Protein AF-A0A968SE90-F1 (afdb_monomer_lite)

Radius of gyration: 15.49 Å; chains: 1; bounding box: 36×36×40 Å

Sequence (146 aa):
MPLQMIIKKLVPWSDLNEYEGQIEGLIDGYKLCCRVIMSGAQEWQEYSPGDIINADIYLVRCGDVTILDESTLPTLHQIADVSYEVKGIVTHVSGDIILLKSSLPFLLEVNLDISPHMKYSIPEIQVGNQIFVSGVMCMDLDPEEE

Secondary structure (DSSP, 8-state):
-PEEEEEEEEEE-TTT-TTEEE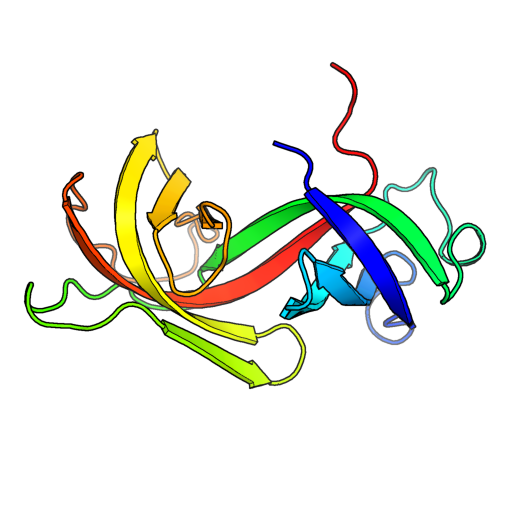EEEEETTEEEEEEEE--TT--GGG--TT-EEEEEEEEEEEEEEEEE-TTPPPEEEEEETTEEEEEEEEEEEETTEEEEE-SSSSEEEEE----TT---------TT-EEEEEEEEEEEES----

Foldseek 3Di:
DWFKWQFADWAQPVVPDQQWTWTWTATVRDTAIAIEGHDPVDHPVVDDHGDIFTKDKAFEFDAAKDFDDLPDAWEWDADDRQKIKTKFAFADDDPQWTWGDHPDPDTHIYRNDDPPPDPHDYDDDDGGTIMITIGGMHIYTCPDPD

Structure (mmCIF, N/CA/C/O backbone):
data_AF-A0A968SE90-F1
#
_entry.id   AF-A0A968SE90-F1
#
loop_
_atom_site.group_PDB
_atom_site.id
_atom_site.type_symbol
_atom_site.label_atom_id
_atom_site.label_alt_id
_atom_site.label_comp_id
_atom_site.label_asym_id
_atom_site.label_entity_id
_atom_site.label_seq_id
_atom_site.pdbx_PDB_ins_code
_atom_site.Cartn_x
_atom_site.Cartn_y
_atom_site.Cartn_z
_atom_site.occupancy
_atom_site.B_iso_or_equiv
_atom_site.auth_seq_id
_atom_site.auth_comp_id
_atom_site.auth_asym_id
_atom_site.auth_atom_id
_atom_site.pdbx_PDB_model_num
ATOM 1 N N . MET A 1 1 ? 11.165 1.061 6.489 1.00 64.06 1 MET A N 1
ATOM 2 C CA . MET A 1 1 ? 12.097 -0.096 6.496 1.00 64.06 1 MET A CA 1
ATOM 3 C C . MET A 1 1 ? 11.921 -0.715 5.136 1.00 64.06 1 MET A C 1
ATOM 5 O O . MET A 1 1 ? 10.816 -1.200 4.887 1.00 64.06 1 MET A O 1
ATOM 9 N N . PRO A 1 2 ? 12.964 -0.698 4.298 1.00 80.75 2 PRO A N 1
ATOM 10 C CA . PRO A 1 2 ? 12.823 -1.065 2.904 1.00 80.75 2 PRO A CA 1
ATOM 11 C C . PRO A 1 2 ? 12.350 -2.512 2.780 1.00 80.75 2 PRO A C 1
ATOM 13 O O . PRO A 1 2 ? 12.880 -3.426 3.420 1.00 80.75 2 PRO A O 1
ATOM 16 N N . LEU A 1 3 ? 11.322 -2.702 1.963 1.00 89.69 3 LEU A N 1
ATOM 17 C CA . LEU A 1 3 ? 10.761 -3.993 1.602 1.00 89.69 3 LEU A CA 1
ATOM 18 C C . LEU A 1 3 ? 11.334 -4.425 0.256 1.00 89.69 3 LEU A C 1
ATOM 20 O O . LEU A 1 3 ? 11.539 -3.607 -0.638 1.00 89.69 3 LEU A O 1
ATOM 24 N N . GLN A 1 4 ? 11.551 -5.729 0.095 1.00 93.88 4 GLN A N 1
ATOM 25 C CA . GLN A 1 4 ? 11.940 -6.283 -1.196 1.00 93.88 4 GLN A CA 1
ATOM 26 C C . GLN A 1 4 ? 10.703 -6.539 -2.053 1.00 93.88 4 GLN A C 1
ATOM 28 O O . GLN A 1 4 ? 9.844 -7.350 -1.697 1.00 93.88 4 GLN A O 1
ATOM 33 N N . MET A 1 5 ? 10.635 -5.874 -3.204 1.00 94.31 5 MET A N 1
ATOM 34 C CA . MET A 1 5 ? 9.594 -6.079 -4.204 1.00 94.31 5 MET A CA 1
ATOM 35 C C . MET A 1 5 ? 10.173 -6.729 -5.458 1.00 94.31 5 MET A C 1
ATOM 37 O O . MET A 1 5 ? 11.188 -6.292 -5.991 1.00 94.31 5 MET A O 1
ATOM 41 N N . ILE A 1 6 ? 9.474 -7.743 -5.973 1.00 96.56 6 ILE A N 1
ATOM 42 C CA . ILE A 1 6 ? 9.709 -8.277 -7.318 1.00 96.56 6 ILE A CA 1
ATOM 43 C C . ILE A 1 6 ? 8.790 -7.550 -8.298 1.00 96.56 6 ILE A C 1
ATOM 45 O O . ILE A 1 6 ? 7.567 -7.729 -8.235 1.00 96.56 6 ILE A O 1
ATOM 49 N N . ILE A 1 7 ? 9.359 -6.798 -9.237 1.00 96.62 7 ILE A N 1
ATOM 50 C CA . ILE A 1 7 ? 8.600 -6.062 -10.253 1.00 96.62 7 ILE A CA 1
ATOM 51 C C . ILE A 1 7 ? 7.893 -7.052 -11.183 1.00 96.62 7 ILE A C 1
ATOM 53 O O . ILE A 1 7 ? 8.487 -8.005 -11.694 1.00 96.62 7 ILE A O 1
ATOM 57 N N . LYS A 1 8 ? 6.599 -6.840 -11.423 1.00 97.06 8 LYS A N 1
ATOM 58 C CA . LYS A 1 8 ? 5.800 -7.602 -12.397 1.00 97.06 8 LYS A CA 1
ATOM 59 C C . LYS A 1 8 ? 5.407 -6.775 -13.603 1.00 97.06 8 LYS A C 1
ATOM 61 O O . LYS A 1 8 ? 5.322 -7.333 -14.697 1.00 97.06 8 LYS A O 1
ATOM 66 N N . LYS A 1 9 ? 5.173 -5.480 -13.418 1.00 95.44 9 LYS A N 1
ATOM 67 C CA . LYS A 1 9 ? 4.805 -4.572 -14.500 1.00 95.44 9 LYS A CA 1
ATOM 68 C C . LYS A 1 9 ? 5.134 -3.135 -14.117 1.00 95.44 9 LYS A C 1
ATOM 70 O O . LYS A 1 9 ? 4.949 -2.748 -12.969 1.00 95.44 9 LYS A O 1
ATOM 75 N N . LEU A 1 10 ? 5.577 -2.372 -15.108 1.00 93.12 10 LEU A N 1
ATOM 76 C CA . LEU A 1 10 ? 5.859 -0.942 -15.033 1.00 93.12 10 LEU A CA 1
ATOM 77 C C . LEU A 1 10 ? 4.907 -0.241 -16.002 1.00 93.12 10 LEU A C 1
ATOM 79 O O . LEU A 1 10 ? 4.753 -0.694 -17.141 1.00 93.12 10 LEU A O 1
ATOM 83 N N . VAL A 1 11 ? 4.249 0.826 -15.559 1.00 92.44 11 VAL A N 1
ATOM 84 C CA . VAL A 1 11 ? 3.369 1.637 -16.410 1.00 92.44 11 VAL A CA 1
ATOM 85 C C . VAL A 1 11 ? 3.645 3.114 -16.127 1.00 92.44 11 VAL A C 1
ATOM 87 O O . VAL A 1 11 ? 3.071 3.666 -15.187 1.00 92.44 11 VAL A O 1
ATOM 90 N N . PRO A 1 12 ? 4.512 3.759 -16.925 1.00 89.31 12 PRO A N 1
ATOM 91 C CA . PRO A 1 12 ? 4.690 5.206 -16.880 1.00 89.31 12 PRO A CA 1
ATOM 92 C C . PRO A 1 12 ? 3.380 5.916 -17.250 1.00 89.31 12 PRO A C 1
ATOM 94 O O . PRO A 1 12 ? 2.702 5.520 -18.203 1.00 89.31 12 PRO A O 1
ATOM 97 N N . TRP A 1 13 ? 3.022 6.975 -16.530 1.00 87.75 13 TRP A N 1
ATOM 98 C CA . TRP A 1 13 ? 1.844 7.802 -16.802 1.00 87.75 13 TRP A CA 1
ATOM 99 C C . TRP A 1 13 ? 2.225 9.009 -17.662 1.00 87.75 13 TRP A C 1
ATOM 101 O O . TRP A 1 13 ? 2.111 10.161 -17.244 1.00 87.75 13 TRP A O 1
ATOM 111 N N . SER A 1 14 ? 2.650 8.739 -18.899 1.00 73.06 14 SER A N 1
ATOM 112 C CA . SER A 1 14 ? 3.151 9.750 -19.845 1.00 73.06 14 SER A CA 1
ATOM 113 C C . SER A 1 14 ? 2.193 10.917 -20.109 1.00 73.06 14 SER A C 1
ATOM 115 O O . SER A 1 14 ? 2.640 12.000 -20.471 1.00 73.06 14 SER A O 1
ATOM 117 N N . ASP A 1 15 ? 0.887 10.713 -19.925 1.00 69.94 15 ASP A N 1
ATOM 118 C CA . ASP A 1 15 ? -0.135 11.746 -20.131 1.00 69.94 15 ASP A CA 1
ATOM 119 C C . ASP A 1 15 ? -0.248 12.734 -18.952 1.00 69.94 15 ASP A C 1
ATOM 121 O O . ASP A 1 15 ? -0.871 13.788 -19.090 1.00 69.94 15 ASP A O 1
ATOM 125 N N . LEU A 1 16 ? 0.336 12.401 -17.794 1.00 65.50 16 LEU A N 1
ATOM 126 C CA . LEU A 1 16 ? 0.315 13.214 -16.574 1.00 65.50 16 LEU A CA 1
ATOM 127 C C . LEU A 1 16 ? 1.688 13.829 -16.287 1.00 65.50 16 LEU A C 1
ATOM 129 O O . LEU A 1 16 ? 1.791 15.044 -16.114 1.00 65.50 16 LEU A O 1
ATOM 133 N N . ASN A 1 17 ? 2.726 12.990 -16.218 1.00 73.44 17 ASN A N 1
ATOM 134 C CA . ASN A 1 17 ? 4.103 13.371 -15.908 1.00 73.44 17 ASN A CA 1
ATOM 135 C C . ASN A 1 17 ? 5.055 12.222 -16.294 1.00 73.44 17 ASN A C 1
ATOM 137 O O . ASN A 1 17 ? 4.792 11.069 -15.965 1.00 73.44 17 ASN A O 1
ATOM 141 N N . GLU A 1 18 ? 6.176 12.523 -16.952 1.00 78.69 18 GLU A N 1
ATOM 142 C CA . GLU A 1 18 ? 7.171 11.513 -17.350 1.00 78.69 18 GLU A CA 1
ATOM 143 C C . GLU A 1 18 ? 7.855 10.827 -16.157 1.00 78.69 18 GLU A C 1
ATOM 145 O O . GLU A 1 18 ? 8.279 9.675 -16.258 1.00 78.69 18 GLU A O 1
ATOM 150 N N . TYR A 1 19 ? 7.891 11.497 -15.005 1.00 85.00 19 TYR A N 1
ATOM 151 C CA . TYR A 1 19 ? 8.467 10.968 -13.770 1.00 85.00 19 TYR A CA 1
ATOM 152 C C . TYR A 1 19 ? 7.468 10.168 -12.933 1.00 85.00 19 TYR A C 1
ATOM 154 O O . TYR A 1 19 ? 7.841 9.640 -11.896 1.00 85.00 19 TYR A O 1
ATOM 162 N N . GLU A 1 20 ? 6.202 10.069 -13.333 1.00 90.62 20 GLU A N 1
ATOM 163 C CA . GLU A 1 20 ? 5.166 9.424 -12.526 1.00 90.62 20 GLU A CA 1
ATOM 164 C C . GLU A 1 20 ? 4.598 8.191 -13.221 1.00 90.62 20 GLU A C 1
ATOM 166 O O . GLU A 1 20 ? 4.534 8.108 -14.447 1.00 90.62 20 GLU A O 1
ATOM 171 N N . GLY A 1 21 ? 4.191 7.202 -12.433 1.00 92.88 21 GLY A N 1
ATOM 172 C CA . GLY A 1 21 ? 3.611 5.978 -12.957 1.00 92.88 21 GLY A CA 1
ATOM 173 C C . GLY A 1 21 ? 3.178 5.024 -11.861 1.00 92.88 21 GLY A C 1
ATOM 174 O O . GLY A 1 21 ? 3.103 5.374 -10.682 1.00 92.88 21 GLY A O 1
ATOM 175 N N . GLN A 1 22 ? 2.920 3.785 -12.263 1.00 95.00 22 GLN A N 1
ATOM 176 C CA . GLN A 1 22 ? 2.625 2.694 -11.345 1.00 95.00 22 GLN A CA 1
ATOM 177 C C . GLN A 1 22 ? 3.550 1.502 -11.562 1.00 95.00 22 GLN A C 1
ATOM 179 O O . GLN A 1 22 ? 3.920 1.159 -12.691 1.00 95.00 22 GLN A O 1
ATOM 184 N N . ILE A 1 23 ? 3.847 0.827 -10.458 1.00 95.75 23 ILE A N 1
ATOM 185 C CA . ILE A 1 23 ? 4.514 -0.468 -10.438 1.00 95.75 23 ILE A CA 1
ATOM 186 C C . ILE A 1 23 ? 3.568 -1.490 -9.829 1.00 95.75 23 ILE A C 1
ATOM 188 O O . ILE A 1 23 ? 3.085 -1.327 -8.712 1.00 95.75 23 ILE A O 1
ATOM 192 N N . GLU A 1 24 ? 3.332 -2.572 -10.564 1.00 96.75 24 GLU A N 1
ATOM 193 C CA . GLU A 1 24 ? 2.716 -3.777 -10.021 1.00 96.75 24 GLU A CA 1
ATOM 194 C C . GLU A 1 24 ? 3.835 -4.744 -9.633 1.00 96.75 24 GLU A C 1
ATOM 196 O O . GLU A 1 24 ? 4.693 -5.071 -10.462 1.00 96.75 24 GLU A O 1
ATOM 201 N N . GLY A 1 25 ? 3.823 -5.242 -8.399 1.00 96.00 25 GLY A N 1
ATOM 202 C CA . GLY A 1 25 ? 4.870 -6.125 -7.897 1.00 96.00 25 GLY A CA 1
ATOM 203 C C . GLY A 1 25 ? 4.404 -7.114 -6.838 1.00 96.00 25 GLY A C 1
ATOM 204 O O . GLY A 1 25 ? 3.229 -7.162 -6.465 1.00 96.00 25 GLY A O 1
ATOM 205 N N . LEU A 1 26 ? 5.340 -7.955 -6.399 1.00 96.56 26 LEU A N 1
ATOM 206 C CA . LEU A 1 26 ? 5.144 -8.934 -5.331 1.00 96.56 26 LEU A CA 1
ATOM 207 C C . LEU A 1 26 ? 6.043 -8.631 -4.138 1.00 96.56 26 LEU A C 1
ATOM 209 O O . LEU A 1 26 ? 7.250 -8.512 -4.322 1.00 96.56 26 LEU A O 1
ATOM 213 N N . ILE A 1 27 ? 5.469 -8.632 -2.937 1.00 93.94 27 ILE A N 1
ATOM 214 C CA . ILE A 1 27 ? 6.192 -8.521 -1.660 1.00 93.94 27 ILE A CA 1
ATOM 215 C C . ILE A 1 27 ? 5.727 -9.647 -0.766 1.00 93.94 27 ILE A C 1
ATOM 217 O O . ILE A 1 27 ? 4.532 -9.757 -0.501 1.00 93.94 27 ILE A O 1
ATOM 221 N N . ASP A 1 28 ? 6.641 -10.527 -0.363 1.00 89.62 28 ASP A N 1
ATOM 222 C CA . ASP A 1 28 ? 6.312 -11.720 0.427 1.00 89.62 28 ASP A CA 1
ATOM 223 C C . ASP A 1 28 ? 5.129 -12.528 -0.155 1.00 89.62 28 ASP A C 1
ATOM 225 O O . ASP A 1 28 ? 4.312 -13.108 0.556 1.00 89.62 28 ASP A O 1
ATOM 229 N N . GLY A 1 29 ? 5.005 -12.538 -1.489 1.00 89.50 29 GLY A N 1
ATOM 230 C CA . GLY A 1 29 ? 3.921 -13.202 -2.222 1.00 89.50 29 GLY A CA 1
ATOM 231 C C . GLY A 1 29 ? 2.622 -12.397 -2.377 1.00 89.50 29 GLY A C 1
ATOM 232 O O . GLY A 1 29 ? 1.737 -12.831 -3.118 1.00 89.50 29 GLY A O 1
ATOM 233 N N . TYR A 1 30 ? 2.506 -11.219 -1.761 1.00 93.31 30 TYR A N 1
ATOM 234 C CA . TYR A 1 30 ? 1.361 -10.317 -1.901 1.00 93.31 30 TYR A CA 1
ATOM 235 C C . TYR A 1 30 ? 1.519 -9.415 -3.119 1.00 93.31 30 TYR A C 1
ATOM 237 O O . TYR A 1 30 ? 2.553 -8.778 -3.304 1.00 93.31 30 TYR A O 1
ATOM 245 N N . LYS A 1 31 ? 0.472 -9.349 -3.943 1.00 95.44 31 LYS A N 1
ATOM 246 C CA . LYS A 1 31 ? 0.406 -8.435 -5.086 1.00 95.44 31 LYS A CA 1
ATOM 247 C C . LYS A 1 31 ? 0.029 -7.040 -4.617 1.00 95.44 31 LYS A C 1
ATOM 249 O O . LYS A 1 31 ? -1.016 -6.883 -3.988 1.00 95.44 31 LYS A O 1
ATOM 254 N N . LEU A 1 32 ? 0.838 -6.053 -4.982 1.00 96.62 32 LEU A N 1
ATOM 255 C CA . LEU A 1 32 ? 0.560 -4.638 -4.757 1.00 96.62 32 LEU A CA 1
ATOM 256 C C . LEU A 1 32 ? 0.746 -3.856 -6.054 1.00 96.62 32 LEU A C 1
ATOM 258 O O . LEU A 1 32 ? 1.585 -4.211 -6.882 1.00 96.62 32 LEU A O 1
ATOM 262 N N . CYS A 1 33 ? -0.058 -2.813 -6.213 1.00 97.31 33 CYS A N 1
ATOM 263 C CA . CYS A 1 33 ? 0.077 -1.807 -7.249 1.00 97.31 33 CYS A CA 1
ATOM 264 C C . CYS A 1 33 ? 0.346 -0.479 -6.546 1.00 97.31 33 CYS A C 1
ATOM 266 O O . CYS A 1 33 ? -0.500 -0.000 -5.793 1.00 97.31 33 CYS A O 1
ATOM 268 N N . CYS A 1 34 ? 1.529 0.084 -6.750 1.00 97.00 34 CYS A N 1
ATOM 269 C CA . CYS A 1 34 ? 1.965 1.290 -6.062 1.00 97.00 34 CYS A CA 1
ATOM 270 C C . CYS A 1 34 ? 2.184 2.411 -7.072 1.00 97.00 34 CYS A C 1
ATOM 272 O O . CYS A 1 34 ? 2.734 2.178 -8.150 1.00 97.00 34 CYS A O 1
ATOM 274 N N . ARG A 1 35 ? 1.787 3.626 -6.703 1.00 95.62 35 ARG A N 1
ATOM 275 C CA . ARG A 1 35 ? 2.195 4.855 -7.378 1.00 95.62 35 ARG A CA 1
ATOM 276 C C . ARG A 1 35 ? 3.665 5.101 -7.080 1.00 95.62 35 ARG A C 1
ATOM 278 O O . ARG A 1 35 ? 4.078 5.005 -5.929 1.00 95.62 35 ARG A O 1
ATOM 285 N N . VAL A 1 36 ? 4.419 5.447 -8.108 1.00 93.62 36 VAL A N 1
ATOM 286 C CA . VAL A 1 36 ? 5.838 5.773 -8.005 1.00 93.62 36 VAL A CA 1
ATOM 287 C C . VAL A 1 36 ? 6.070 7.123 -8.653 1.00 93.62 36 VAL A C 1
ATOM 289 O O . VAL A 1 36 ? 5.524 7.406 -9.724 1.00 93.62 36 VAL A O 1
ATOM 292 N N . ILE A 1 37 ? 6.890 7.938 -7.998 1.00 89.94 37 ILE A N 1
ATOM 293 C CA . ILE A 1 37 ? 7.473 9.136 -8.586 1.00 89.94 37 ILE A CA 1
ATOM 294 C C . ILE A 1 37 ? 8.976 8.889 -8.662 1.00 89.94 37 ILE A C 1
ATOM 296 O O . ILE A 1 37 ? 9.626 8.725 -7.635 1.00 89.94 37 ILE A O 1
ATOM 300 N N . MET A 1 38 ? 9.515 8.853 -9.873 1.00 85.44 38 MET A N 1
ATOM 301 C CA . MET A 1 38 ? 10.948 8.776 -10.104 1.00 85.44 38 MET A CA 1
ATOM 302 C C . MET A 1 38 ? 11.610 10.052 -9.604 1.00 85.44 38 MET A C 1
ATOM 304 O O . MET A 1 38 ? 11.151 11.165 -9.891 1.00 85.44 38 MET A O 1
ATOM 308 N N . SER A 1 39 ? 12.718 9.897 -8.886 1.00 73.56 39 SER A N 1
ATOM 309 C CA . SER A 1 39 ? 13.610 11.025 -8.656 1.00 73.56 39 SER A CA 1
ATOM 310 C C . SER A 1 39 ? 14.173 11.487 -10.006 1.00 73.56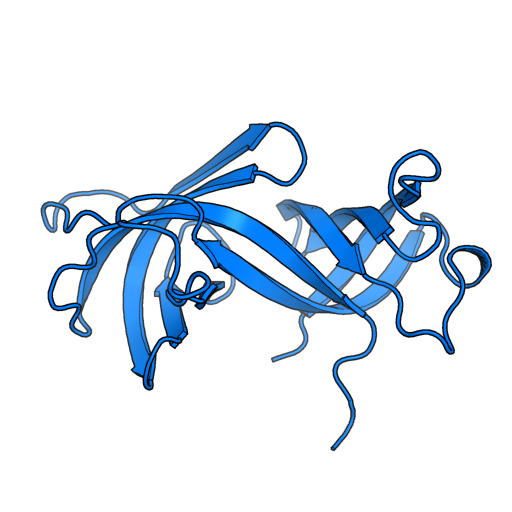 39 SER A C 1
ATOM 312 O O . SER A 1 39 ? 14.372 10.682 -10.911 1.00 73.56 39 SER A O 1
ATOM 314 N N . GLY A 1 40 ? 14.451 12.783 -10.175 1.00 66.44 40 GLY A N 1
ATOM 315 C CA . GLY A 1 40 ? 14.934 13.316 -11.460 1.00 66.44 40 GLY A CA 1
ATOM 316 C C . GLY A 1 40 ? 16.277 12.740 -11.948 1.00 66.44 40 GLY A C 1
ATOM 317 O O . GLY A 1 40 ? 16.709 13.089 -13.043 1.00 66.44 40 GLY A O 1
ATOM 318 N N . ALA A 1 41 ? 16.944 11.905 -11.143 1.00 67.00 41 ALA A N 1
ATOM 319 C CA . ALA A 1 41 ? 18.151 11.172 -11.511 1.00 67.00 41 ALA A CA 1
ATOM 320 C C . ALA A 1 41 ? 17.878 9.747 -12.038 1.00 67.00 41 ALA A C 1
ATOM 322 O O . ALA A 1 41 ? 18.747 9.213 -12.720 1.00 67.00 41 ALA A O 1
ATOM 323 N N . GLN A 1 42 ? 16.717 9.154 -11.733 1.00 75.56 42 GLN A N 1
ATOM 324 C CA . GLN A 1 42 ? 16.331 7.797 -12.136 1.00 75.56 42 GLN A CA 1
ATOM 325 C C . GLN A 1 42 ? 15.393 7.830 -13.345 1.00 75.56 42 GLN A C 1
ATOM 327 O O . GLN A 1 42 ? 14.463 8.640 -13.420 1.00 75.56 42 GLN A O 1
ATOM 332 N N . GLU A 1 43 ? 15.576 6.885 -14.263 1.00 81.06 43 GLU A N 1
ATOM 333 C CA . GLU A 1 43 ? 14.678 6.692 -15.401 1.00 81.06 43 GLU A CA 1
ATOM 334 C C . GLU A 1 43 ? 13.919 5.359 -15.332 1.00 81.06 43 GLU A C 1
ATOM 336 O O . GLU A 1 43 ? 14.426 4.336 -14.880 1.00 81.06 43 GLU A O 1
ATOM 341 N N . TRP A 1 44 ? 12.701 5.321 -15.886 1.00 86.50 44 TRP A N 1
ATOM 342 C CA . TRP A 1 44 ? 11.903 4.087 -16.010 1.00 86.50 44 TRP A CA 1
ATOM 343 C C . TRP A 1 44 ? 12.630 2.935 -16.713 1.00 86.50 44 TRP A C 1
ATOM 345 O O . TRP A 1 44 ? 12.282 1.778 -16.500 1.00 86.50 44 TRP A O 1
ATOM 355 N N . GLN A 1 45 ? 13.617 3.244 -17.557 1.00 84.19 45 GLN A N 1
ATOM 356 C CA . GLN A 1 45 ? 14.389 2.264 -18.325 1.00 84.19 45 GLN A CA 1
ATOM 357 C C . GLN A 1 45 ? 15.359 1.448 -17.457 1.00 84.19 45 GLN A C 1
ATOM 359 O O . GLN A 1 45 ? 15.827 0.401 -17.902 1.00 84.19 45 GLN A O 1
ATOM 364 N N . GLU A 1 46 ? 15.651 1.906 -16.239 1.00 86.81 46 GLU A N 1
ATOM 365 C CA . GLU A 1 46 ? 16.530 1.216 -15.288 1.00 86.81 46 GLU A CA 1
ATOM 366 C C . GLU A 1 46 ? 15.862 -0.001 -14.642 1.00 86.81 46 GLU A C 1
ATOM 368 O O . GLU A 1 46 ? 16.549 -0.878 -14.124 1.00 86.81 46 GLU A O 1
ATOM 373 N N . TYR A 1 47 ? 14.532 -0.084 -14.721 1.00 89.94 47 TYR A N 1
ATOM 374 C CA . TYR A 1 47 ? 13.739 -1.130 -14.093 1.00 89.94 47 TYR A CA 1
ATOM 375 C C . TYR A 1 47 ? 13.074 -2.023 -15.139 1.00 89.94 47 TYR A C 1
ATOM 377 O O . TYR A 1 47 ? 12.584 -1.571 -16.176 1.00 89.94 47 TYR A O 1
ATOM 385 N N . SER A 1 48 ? 13.010 -3.317 -14.848 1.00 93.19 48 SER A N 1
ATOM 386 C CA . SER A 1 48 ? 12.423 -4.338 -15.709 1.00 93.19 48 SER A CA 1
ATOM 387 C C . SER A 1 48 ? 11.549 -5.322 -14.923 1.00 93.19 48 SER A C 1
ATOM 389 O O . SER A 1 48 ? 11.802 -5.619 -13.753 1.00 93.19 48 SER A O 1
ATOM 391 N N . PRO A 1 49 ? 10.503 -5.897 -15.547 1.00 96.06 49 PRO A N 1
ATOM 392 C CA . PRO A 1 49 ? 9.770 -7.004 -14.948 1.00 96.06 49 PRO A CA 1
ATOM 393 C C . PRO A 1 49 ? 10.697 -8.178 -14.614 1.00 96.06 49 PRO A C 1
ATOM 395 O O . PRO A 1 49 ? 11.390 -8.701 -15.484 1.00 96.06 49 PRO A O 1
ATOM 398 N N . GLY A 1 50 ? 10.646 -8.635 -13.366 1.00 95.88 50 GLY A N 1
ATOM 399 C CA . GLY A 1 50 ? 11.527 -9.666 -12.822 1.00 95.88 50 GLY A CA 1
ATOM 400 C C . GLY A 1 50 ? 12.589 -9.127 -11.869 1.00 95.88 50 GLY A C 1
ATOM 401 O O . GLY A 1 50 ? 13.079 -9.910 -11.055 1.00 95.88 50 GLY A O 1
ATOM 402 N N . ASP A 1 51 ? 12.879 -7.826 -11.915 1.00 95.12 51 ASP A N 1
ATOM 403 C CA . ASP A 1 51 ? 13.851 -7.207 -11.018 1.00 95.12 51 ASP A CA 1
ATOM 404 C C . ASP A 1 51 ? 13.390 -7.267 -9.566 1.00 95.12 51 ASP A C 1
ATOM 406 O O . ASP A 1 51 ? 12.191 -7.255 -9.266 1.00 95.12 51 ASP A O 1
ATOM 410 N N . ILE A 1 52 ? 14.373 -7.335 -8.670 1.00 94.75 52 ILE A N 1
ATOM 411 C CA . ILE A 1 52 ? 14.179 -7.268 -7.226 1.00 94.75 52 ILE A CA 1
ATOM 412 C C . ILE A 1 52 ? 14.730 -5.927 -6.766 1.00 94.75 52 ILE A C 1
ATOM 414 O O . ILE A 1 52 ? 15.921 -5.670 -6.922 1.00 94.75 52 ILE A O 1
ATOM 418 N N . ILE A 1 53 ? 13.862 -5.103 -6.196 1.00 91.88 53 ILE A N 1
ATOM 419 C CA . ILE A 1 53 ? 14.186 -3.755 -5.729 1.00 91.88 53 ILE A CA 1
ATOM 420 C C . ILE A 1 53 ? 13.897 -3.628 -4.235 1.00 91.88 53 ILE A C 1
ATOM 422 O O . ILE A 1 53 ? 13.004 -4.299 -3.712 1.00 91.88 53 ILE A O 1
ATOM 426 N N . ASN A 1 54 ? 14.652 -2.766 -3.558 1.00 91.38 54 ASN A N 1
ATOM 427 C CA . ASN A 1 54 ? 14.325 -2.309 -2.213 1.00 91.38 54 ASN A CA 1
ATOM 428 C C . ASN A 1 54 ? 13.463 -1.052 -2.335 1.00 91.38 54 ASN A C 1
ATOM 430 O O . ASN A 1 54 ? 13.811 -0.146 -3.090 1.00 91.38 54 ASN A O 1
ATOM 434 N N . ALA A 1 55 ? 12.356 -0.996 -1.604 1.00 89.81 55 ALA A N 1
ATOM 435 C CA . ALA A 1 55 ? 11.477 0.160 -1.637 1.00 89.81 55 ALA A CA 1
ATOM 436 C C . ALA A 1 55 ? 10.755 0.364 -0.306 1.00 89.81 55 ALA A C 1
ATOM 438 O O . ALA A 1 55 ? 10.378 -0.607 0.357 1.00 89.81 55 ALA A O 1
ATOM 439 N N . ASP A 1 56 ? 10.525 1.618 0.068 1.00 92.44 56 ASP A N 1
ATOM 440 C CA . ASP A 1 56 ? 9.609 1.944 1.159 1.00 92.44 56 ASP A CA 1
ATOM 441 C C . ASP A 1 56 ? 8.192 2.090 0.600 1.00 92.44 56 ASP A C 1
ATOM 443 O O . ASP A 1 56 ? 7.975 2.687 -0.454 1.00 92.44 56 ASP A O 1
ATOM 447 N N . ILE A 1 57 ? 7.220 1.489 1.290 1.00 94.19 57 ILE A N 1
ATOM 448 C CA . ILE A 1 57 ? 5.824 1.440 0.851 1.00 94.19 57 ILE A CA 1
ATOM 449 C C . ILE A 1 57 ? 4.933 1.973 1.947 1.00 94.19 57 ILE A C 1
ATOM 451 O O . ILE A 1 57 ? 4.951 1.495 3.084 1.00 94.19 57 ILE A O 1
ATOM 455 N N . TYR A 1 58 ? 4.108 2.930 1.558 1.00 95.62 58 TYR A N 1
ATOM 456 C CA . TYR A 1 58 ? 3.249 3.667 2.460 1.00 95.62 58 TYR A CA 1
ATOM 457 C C . TYR A 1 58 ? 1.937 4.018 1.771 1.00 95.62 58 TYR A C 1
ATOM 459 O O . TYR A 1 58 ? 1.841 4.110 0.548 1.00 95.62 58 TYR A O 1
ATOM 467 N N . LEU A 1 59 ? 0.895 4.214 2.568 1.00 96.38 59 LEU A N 1
ATOM 468 C CA . LEU A 1 59 ? -0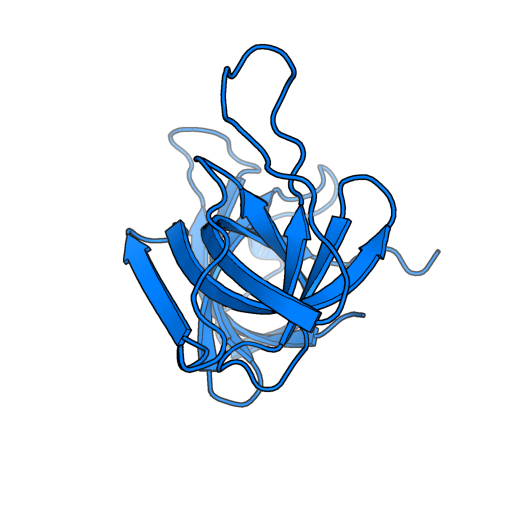.396 4.685 2.096 1.00 96.38 59 LEU A CA 1
ATOM 469 C C . LEU A 1 59 ? -0.517 6.181 2.382 1.00 96.38 59 LEU A C 1
ATOM 471 O O . LEU A 1 59 ? -0.496 6.597 3.538 1.00 96.38 59 LEU A O 1
ATOM 475 N N . VAL A 1 60 ? -0.723 6.989 1.350 1.00 95.06 60 VAL A N 1
ATOM 476 C CA . VAL A 1 60 ? -1.122 8.389 1.521 1.00 95.06 60 VAL A CA 1
ATOM 477 C C . VAL A 1 60 ? -2.637 8.444 1.577 1.00 95.06 60 VAL A C 1
ATOM 479 O O . VAL A 1 60 ? -3.321 8.063 0.623 1.00 95.06 60 VAL A O 1
ATOM 482 N N . ARG A 1 61 ? -3.185 8.907 2.701 1.00 92.88 61 ARG A N 1
ATOM 483 C CA . ARG A 1 61 ? -4.631 9.041 2.885 1.00 92.88 61 ARG A CA 1
ATOM 484 C C . ARG A 1 61 ? -5.250 9.920 1.790 1.00 92.88 61 ARG A C 1
ATOM 486 O O . ARG A 1 61 ? -4.661 10.896 1.343 1.00 92.88 61 ARG A O 1
ATOM 493 N N . CYS A 1 62 ? -6.473 9.600 1.375 1.00 90.06 62 CYS A N 1
ATOM 494 C CA . CYS A 1 62 ? -7.240 10.402 0.409 1.00 90.06 62 CYS A CA 1
ATOM 495 C C . CYS A 1 62 ? -8.654 10.772 0.889 1.00 90.06 62 CYS A C 1
ATOM 497 O O . CYS A 1 62 ? -9.380 11.448 0.165 1.00 90.06 62 CYS A O 1
ATOM 499 N N . GLY A 1 63 ? -9.060 10.334 2.083 1.00 86.44 63 GLY A N 1
ATOM 500 C CA . GLY A 1 63 ? -10.397 10.565 2.635 1.00 86.44 63 GLY A CA 1
ATOM 501 C C . GLY A 1 63 ? -10.408 10.523 4.160 1.00 86.44 63 GLY A C 1
ATOM 502 O O . GLY A 1 63 ? -9.355 10.536 4.790 1.00 86.44 63 GLY A O 1
ATOM 503 N N . ASP A 1 64 ? -11.590 10.478 4.771 1.00 89.31 64 ASP A N 1
ATOM 504 C CA . ASP A 1 64 ? -11.731 10.437 6.231 1.00 89.31 64 ASP A CA 1
ATOM 505 C C . ASP A 1 64 ? -11.100 9.184 6.863 1.00 89.31 64 ASP A C 1
ATOM 507 O O . ASP A 1 64 ? -11.019 8.118 6.246 1.00 89.31 64 ASP A O 1
ATOM 511 N N . VAL A 1 65 ? -10.678 9.313 8.124 1.00 93.19 65 VAL A N 1
ATOM 512 C CA . VAL A 1 65 ? -10.295 8.167 8.962 1.00 93.19 65 VAL A CA 1
ATOM 513 C C . VAL A 1 65 ? -11.432 7.860 9.924 1.00 93.19 65 VAL A C 1
ATOM 515 O O . VAL A 1 65 ? -11.969 8.758 10.567 1.00 93.19 65 VAL A O 1
ATOM 518 N N . THR A 1 66 ? -11.788 6.585 10.054 1.00 95.69 66 THR A N 1
ATOM 519 C CA . THR A 1 66 ? -12.842 6.137 10.976 1.00 95.69 66 THR A CA 1
ATOM 520 C C . THR A 1 66 ? -12.262 5.184 12.010 1.00 95.69 66 THR A C 1
ATOM 522 O O . THR A 1 66 ? -11.580 4.235 11.634 1.00 95.69 66 THR A O 1
ATOM 525 N N . ILE A 1 67 ? -12.551 5.401 13.296 1.00 96.56 67 ILE A N 1
ATOM 526 C CA . ILE A 1 67 ? -12.262 4.421 14.354 1.00 96.56 67 ILE A CA 1
ATOM 527 C C . ILE A 1 67 ? -13.338 3.332 14.306 1.00 96.56 67 ILE A C 1
ATOM 529 O O . ILE A 1 67 ? -14.530 3.629 14.234 1.00 96.56 67 ILE A O 1
ATOM 533 N N . LEU A 1 68 ? -12.907 2.078 14.314 1.00 97.00 68 LEU A N 1
ATOM 534 C CA . LEU A 1 68 ? -13.742 0.888 14.190 1.00 97.00 68 LEU A CA 1
ATOM 535 C C . LEU A 1 68 ? -13.897 0.178 15.539 1.00 97.00 68 LEU A C 1
ATOM 537 O O . LEU A 1 68 ? -13.088 0.359 16.450 1.00 97.00 68 LEU A O 1
ATOM 541 N N . ASP A 1 69 ? -14.901 -0.695 15.632 1.00 94.88 69 ASP A N 1
ATOM 542 C CA . ASP A 1 69 ? -15.051 -1.623 16.755 1.00 94.88 69 ASP A CA 1
ATOM 543 C C . ASP A 1 69 ? -13.875 -2.602 16.822 1.00 94.88 69 ASP A C 1
ATOM 545 O O . ASP A 1 69 ? -13.491 -3.159 15.795 1.00 94.88 69 ASP A O 1
ATOM 549 N N . GLU A 1 70 ? -13.400 -2.920 18.032 1.00 90.00 70 GLU A N 1
ATOM 550 C CA . GLU A 1 70 ? -12.256 -3.818 18.297 1.00 90.00 70 GLU A CA 1
ATOM 551 C C . GLU A 1 70 ? -12.410 -5.248 17.742 1.00 90.00 70 GLU A C 1
ATOM 553 O O . GLU A 1 70 ? -11.449 -6.014 17.668 1.00 90.00 70 GLU A O 1
ATOM 558 N N . SER A 1 71 ? -13.623 -5.642 17.359 1.00 91.88 71 SER A N 1
ATOM 559 C CA . SER A 1 71 ? -13.885 -6.947 16.742 1.00 91.88 71 SER A CA 1
ATOM 560 C C . SER A 1 71 ? -13.607 -6.982 15.234 1.00 91.88 71 SER A C 1
ATOM 562 O O . SER A 1 71 ? -13.703 -8.048 14.619 1.00 91.88 71 SER A O 1
ATOM 564 N N . THR A 1 72 ? -13.268 -5.844 14.621 1.00 94.06 72 THR A N 1
ATOM 565 C CA . THR A 1 72 ? -13.084 -5.755 13.173 1.00 94.06 72 THR A CA 1
ATOM 566 C C . THR A 1 72 ? -11.788 -6.434 12.740 1.00 94.06 72 THR A C 1
ATOM 568 O O . THR A 1 72 ? -10.706 -6.194 13.270 1.00 94.06 72 THR A O 1
ATOM 571 N N . LEU A 1 73 ? -11.881 -7.301 11.733 1.00 94.88 73 LEU A N 1
ATOM 572 C CA . LEU A 1 73 ? -10.702 -7.978 11.203 1.00 94.88 73 LEU A CA 1
ATOM 573 C C . LEU A 1 73 ? -9.872 -7.030 10.321 1.00 94.88 73 LEU A C 1
ATOM 575 O O . LEU A 1 73 ? -10.453 -6.308 9.503 1.00 94.88 73 LEU A O 1
ATOM 579 N N . PRO A 1 74 ? -8.529 -7.059 10.429 1.00 95.88 74 PRO A N 1
ATOM 580 C CA . PRO A 1 74 ? -7.664 -6.305 9.534 1.00 95.88 74 PRO A CA 1
ATOM 581 C C . PRO A 1 74 ? -7.779 -6.788 8.085 1.00 95.88 74 PRO A C 1
ATOM 583 O O . PRO A 1 74 ? -7.804 -7.991 7.820 1.00 95.88 74 PRO A O 1
ATOM 586 N N . THR A 1 75 ? -7.815 -5.852 7.141 1.00 97.06 75 THR A N 1
ATOM 587 C CA . THR A 1 75 ? -7.958 -6.134 5.707 1.00 97.06 75 THR A CA 1
ATOM 588 C C . THR A 1 75 ? -7.223 -5.100 4.869 1.00 97.06 75 THR A C 1
ATOM 590 O O . THR A 1 75 ? -7.180 -3.928 5.233 1.00 97.06 75 THR A O 1
ATOM 593 N N . LEU A 1 76 ? -6.748 -5.515 3.701 1.00 96.88 76 LEU A N 1
ATOM 594 C CA . LEU A 1 76 ? -6.332 -4.641 2.611 1.00 96.88 76 LEU A CA 1
ATOM 595 C C . LEU A 1 76 ? -7.181 -4.974 1.382 1.00 96.88 76 LEU A C 1
ATOM 597 O O . LEU A 1 76 ? -7.210 -6.128 0.952 1.00 96.88 76 LEU A O 1
ATOM 601 N N . HIS A 1 77 ? -7.861 -3.979 0.822 1.00 96.81 77 HIS A N 1
ATOM 602 C CA . HIS A 1 77 ? -8.697 -4.131 -0.363 1.00 96.81 77 HIS A CA 1
ATOM 603 C C . HIS A 1 77 ? -8.312 -3.088 -1.414 1.00 96.81 77 HIS A C 1
ATOM 605 O O . HIS A 1 77 ? -8.312 -1.893 -1.136 1.00 96.81 77 HIS A O 1
ATOM 611 N N . GLN A 1 78 ? -7.962 -3.540 -2.616 1.00 97.06 78 GLN A N 1
ATOM 612 C CA . GLN A 1 78 ? -7.657 -2.663 -3.744 1.00 97.06 78 GLN A CA 1
ATOM 613 C C . GLN A 1 78 ? -8.965 -2.233 -4.413 1.00 97.06 78 GLN A C 1
ATOM 615 O O . GLN A 1 78 ? -9.743 -3.089 -4.833 1.00 97.06 78 GLN A O 1
ATOM 620 N N . ILE A 1 79 ? -9.207 -0.927 -4.519 1.00 96.00 79 ILE A N 1
ATOM 621 C CA . ILE A 1 79 ? -10.438 -0.390 -5.120 1.00 96.00 79 ILE A CA 1
ATOM 622 C C . ILE A 1 79 ? -10.236 -0.100 -6.610 1.00 96.00 79 ILE A C 1
ATOM 624 O O . ILE A 1 79 ? -11.099 -0.420 -7.425 1.00 96.00 79 ILE A O 1
ATOM 628 N N . ALA A 1 80 ? -9.110 0.520 -6.964 1.00 93.19 80 ALA A N 1
ATOM 629 C CA . ALA A 1 80 ? -8.773 0.902 -8.333 1.00 93.19 80 ALA A CA 1
ATOM 630 C C . ALA A 1 80 ? -7.272 1.160 -8.428 1.00 93.19 80 ALA A C 1
ATOM 632 O O . ALA A 1 80 ? -6.777 1.937 -7.626 1.00 93.19 80 ALA A O 1
ATOM 633 N N . ASP A 1 81 ? -6.567 0.549 -9.382 1.00 93.56 81 ASP A N 1
ATOM 634 C CA . ASP A 1 81 ? -5.126 0.740 -9.615 1.00 93.56 81 ASP A CA 1
ATOM 635 C C . ASP A 1 81 ? -4.318 0.901 -8.314 1.00 93.56 81 ASP A C 1
ATOM 637 O O . ASP A 1 81 ? -4.168 -0.054 -7.560 1.00 93.56 81 ASP A O 1
ATOM 641 N N . VAL A 1 82 ? -3.833 2.101 -8.009 1.00 96.12 82 VAL A N 1
ATOM 642 C CA . VAL A 1 82 ? -3.004 2.388 -6.828 1.00 96.12 82 VAL A CA 1
ATOM 643 C C . VAL A 1 82 ? -3.811 2.746 -5.568 1.00 96.12 82 VAL A C 1
ATOM 645 O O . VAL A 1 82 ? -3.234 3.057 -4.535 1.00 96.12 82 VAL A O 1
ATOM 648 N N . SER A 1 83 ? -5.141 2.752 -5.623 1.00 96.75 83 SER A N 1
ATOM 649 C CA . SER A 1 83 ? -6.050 3.131 -4.535 1.00 96.75 83 SER A CA 1
ATOM 650 C C . SER A 1 83 ? -6.534 1.932 -3.719 1.00 96.75 83 SER A C 1
ATOM 652 O O . SER A 1 83 ? -7.021 0.933 -4.259 1.00 96.75 83 SER A O 1
ATOM 654 N N . TYR A 1 84 ? -6.471 2.072 -2.395 1.00 97.62 84 TYR A N 1
ATOM 655 C CA . TYR A 1 84 ? -6.753 1.013 -1.431 1.00 97.62 84 TYR A CA 1
ATOM 656 C C . TYR A 1 84 ? -7.626 1.487 -0.269 1.00 97.62 84 TYR A C 1
ATOM 658 O O . TYR A 1 84 ? -7.566 2.637 0.163 1.00 97.62 84 TYR A O 1
ATOM 666 N N . GLU A 1 85 ? -8.379 0.540 0.278 1.00 97.50 85 GLU A N 1
ATOM 667 C CA . GLU A 1 85 ? -9.018 0.588 1.588 1.00 97.50 85 GLU A CA 1
ATOM 668 C C . GLU A 1 85 ? -8.267 -0.324 2.553 1.00 97.50 85 GLU A C 1
ATOM 670 O O . GLU A 1 85 ? -8.040 -1.508 2.276 1.00 97.50 85 GLU A O 1
ATOM 675 N N . VAL A 1 86 ? -7.919 0.216 3.716 1.00 97.50 86 VAL A N 1
ATOM 676 C CA . VAL A 1 86 ? -7.205 -0.509 4.762 1.00 97.50 86 VAL A CA 1
ATOM 677 C C . VAL A 1 86 ? -8.025 -0.495 6.036 1.00 97.50 86 VAL A C 1
ATOM 679 O O . VAL A 1 86 ? -8.483 0.552 6.491 1.00 97.50 86 VAL A O 1
ATOM 682 N N . LYS A 1 87 ? -8.159 -1.675 6.638 1.00 98.19 87 LYS A N 1
ATOM 683 C CA . LYS A 1 87 ? -8.540 -1.842 8.037 1.00 98.19 87 LYS A CA 1
ATOM 684 C C . LYS A 1 87 ? -7.342 -2.401 8.778 1.00 98.19 87 LYS A C 1
ATOM 686 O O . LYS A 1 87 ? -6.792 -3.428 8.373 1.00 98.19 87 LYS A O 1
ATOM 691 N N . GLY A 1 88 ? -6.926 -1.734 9.842 1.00 97.69 88 GLY A N 1
ATOM 692 C CA . GLY A 1 88 ? -5.722 -2.115 10.567 1.00 97.69 88 GLY A CA 1
ATOM 693 C C . GLY A 1 88 ? -5.755 -1.689 12.021 1.00 97.69 88 GLY A C 1
ATOM 694 O O . GLY A 1 88 ? -6.540 -0.828 12.414 1.00 97.69 88 GLY A O 1
ATOM 695 N N . ILE A 1 89 ? -4.887 -2.315 12.807 1.00 98.00 89 ILE A N 1
ATOM 696 C CA . ILE A 1 89 ? -4.648 -1.951 14.202 1.00 98.00 89 ILE A CA 1
ATOM 697 C C . ILE A 1 89 ? -3.460 -0.997 14.230 1.00 98.00 89 ILE A C 1
ATOM 699 O O . ILE A 1 89 ? -2.389 -1.336 13.724 1.00 98.00 89 ILE A O 1
ATOM 703 N N . VAL A 1 90 ? -3.632 0.167 14.844 1.00 97.69 90 VAL A N 1
ATOM 704 C CA . VAL A 1 90 ? -2.566 1.152 15.027 1.00 97.69 90 VAL A CA 1
ATOM 705 C C . VAL A 1 90 ? -1.549 0.606 16.020 1.00 97.69 90 VAL A C 1
ATOM 707 O O . VAL A 1 90 ? -1.867 0.363 17.183 1.00 97.69 90 VAL A O 1
ATOM 710 N N . THR A 1 91 ? -0.313 0.411 15.575 1.00 97.94 91 THR A N 1
ATOM 711 C CA . THR A 1 91 ? 0.788 -0.063 16.426 1.00 97.94 91 THR A CA 1
ATOM 712 C C . THR A 1 91 ? 1.731 1.059 16.838 1.00 97.94 91 THR A C 1
ATOM 714 O O . THR A 1 91 ? 2.446 0.918 17.826 1.00 97.94 91 THR A O 1
ATOM 717 N N . HIS A 1 92 ? 1.743 2.162 16.090 1.00 97.69 92 HIS A N 1
ATOM 718 C CA . HIS A 1 92 ? 2.592 3.318 16.354 1.00 97.69 92 HIS A CA 1
ATOM 719 C C . HIS A 1 92 ? 1.943 4.603 15.831 1.00 97.69 92 HIS A C 1
ATOM 721 O O . HIS A 1 92 ? 1.236 4.556 14.824 1.00 97.69 92 HIS A O 1
ATOM 727 N N . VAL A 1 93 ? 2.207 5.724 16.505 1.00 95.81 93 VAL A N 1
ATOM 728 C CA . VAL A 1 93 ? 1.765 7.072 16.123 1.00 95.81 93 VAL A CA 1
ATOM 729 C C . VAL A 1 93 ? 2.940 8.031 16.307 1.00 95.81 93 VAL A C 1
ATOM 731 O O . VAL A 1 93 ? 3.499 8.100 17.403 1.00 95.81 93 VAL A O 1
ATOM 734 N N . SER A 1 94 ? 3.299 8.763 15.253 1.00 93.69 94 SER A N 1
ATOM 735 C CA . SER A 1 94 ? 4.369 9.762 15.243 1.00 93.69 94 SER A CA 1
ATOM 736 C C . SER A 1 94 ? 3.986 10.934 14.337 1.00 93.69 94 SER A C 1
ATOM 738 O O . SER A 1 94 ? 4.152 10.872 13.120 1.00 93.69 94 SER A O 1
ATOM 740 N N . GLY A 1 95 ? 3.471 12.015 14.932 1.00 88.94 95 GLY A N 1
ATOM 741 C CA . GLY A 1 95 ? 2.928 13.144 14.170 1.00 88.94 95 GLY A CA 1
ATOM 742 C C . GLY A 1 95 ? 1.787 12.682 13.263 1.00 88.94 95 GLY A C 1
ATOM 743 O O . GLY A 1 95 ? 0.847 12.048 13.740 1.00 88.94 95 GLY A O 1
ATOM 744 N N . ASP A 1 96 ? 1.914 12.949 11.966 1.00 90.06 96 ASP A N 1
ATOM 745 C CA . ASP A 1 96 ? 0.937 12.550 10.948 1.00 90.06 96 ASP A CA 1
ATOM 746 C C . A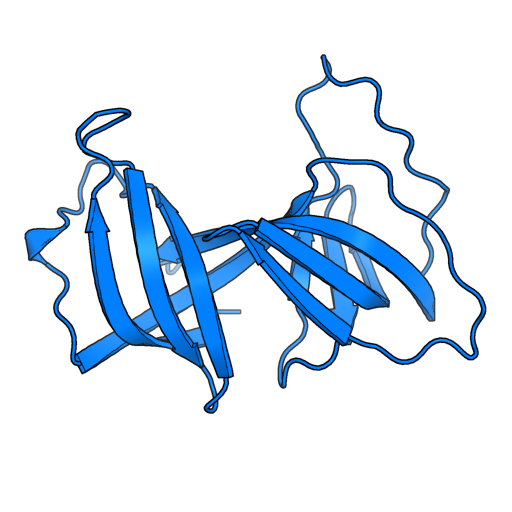SP A 1 96 ? 1.203 11.159 10.353 1.00 90.06 96 ASP A C 1
ATOM 748 O O . ASP A 1 96 ? 0.490 10.716 9.455 1.00 90.06 96 ASP A O 1
ATOM 752 N N . ILE A 1 97 ? 2.210 10.441 10.853 1.00 93.88 97 ILE A N 1
ATOM 753 C CA . ILE A 1 97 ? 2.550 9.092 10.402 1.00 93.88 97 ILE A CA 1
ATOM 754 C C . ILE A 1 97 ? 2.079 8.076 11.439 1.00 93.88 97 ILE A C 1
ATOM 756 O O . ILE A 1 97 ? 2.359 8.190 12.637 1.00 93.88 97 ILE A O 1
ATOM 760 N N . ILE A 1 98 ? 1.392 7.035 10.975 1.00 96.38 98 ILE A N 1
ATOM 761 C CA . ILE A 1 98 ? 1.019 5.880 11.796 1.00 96.38 98 ILE A CA 1
ATOM 762 C C . ILE A 1 98 ? 1.505 4.583 11.157 1.00 96.38 98 ILE A C 1
ATOM 764 O O . ILE A 1 98 ? 1.610 4.475 9.938 1.00 96.38 98 ILE A O 1
ATOM 768 N N . LEU A 1 99 ? 1.740 3.567 11.986 1.00 97.62 99 LEU A N 1
ATOM 769 C CA . LEU A 1 99 ? 1.983 2.203 11.514 1.00 97.62 99 LEU A CA 1
ATOM 770 C C . LEU A 1 99 ? 0.762 1.336 11.800 1.00 97.62 99 LEU A C 1
ATOM 772 O O . LEU A 1 99 ? 0.275 1.290 12.935 1.00 97.62 99 LEU A O 1
ATOM 776 N N . LEU A 1 100 ? 0.288 0.631 10.776 1.00 97.12 100 LEU A N 1
ATOM 777 C CA . LEU A 1 100 ? -0.845 -0.278 10.848 1.00 97.12 100 LEU A CA 1
ATOM 778 C C . LEU A 1 100 ? -0.406 -1.732 10.717 1.00 97.12 100 LEU A C 1
ATOM 780 O O . LEU A 1 100 ? 0.190 -2.146 9.721 1.00 97.12 100 LEU A O 1
ATOM 784 N N . LYS A 1 101 ? -0.834 -2.554 11.674 1.00 96.94 101 LYS A N 1
ATOM 785 C CA . LYS A 1 101 ? -0.911 -4.001 11.485 1.00 96.94 101 LYS A CA 1
ATOM 786 C C . LYS A 1 101 ? -2.185 -4.329 10.703 1.00 96.94 101 LYS A C 1
ATOM 788 O O . LYS A 1 101 ? -3.288 -4.212 11.240 1.00 96.94 101 LYS A O 1
ATOM 793 N N . SER A 1 102 ? -2.024 -4.727 9.444 1.00 94.12 102 SER A N 1
ATOM 794 C CA . SER A 1 102 ? -3.113 -5.089 8.524 1.00 94.12 102 SER A CA 1
ATOM 795 C C . SER A 1 102 ? -3.082 -6.589 8.173 1.00 94.12 102 SER A C 1
ATOM 797 O O . SER A 1 102 ? -2.517 -7.389 8.918 1.00 94.12 102 SER A O 1
ATOM 799 N N . SER A 1 103 ? -3.702 -6.988 7.055 1.00 94.56 103 SER A N 1
ATOM 800 C CA . SER A 1 103 ? -3.567 -8.338 6.485 1.00 94.56 103 SER A CA 1
ATOM 801 C C . SER A 1 103 ? -2.249 -8.562 5.727 1.00 94.56 103 SER A C 1
ATOM 803 O O . SER A 1 103 ? -2.019 -9.663 5.225 1.00 94.56 103 SER A O 1
ATOM 805 N N . LEU A 1 104 ? -1.421 -7.521 5.593 1.00 94.19 104 LEU A N 1
ATOM 806 C CA . LEU A 1 104 ? -0.077 -7.607 5.028 1.00 94.19 104 LEU A CA 1
ATOM 807 C C . LEU A 1 104 ? 0.898 -8.278 6.012 1.00 94.19 104 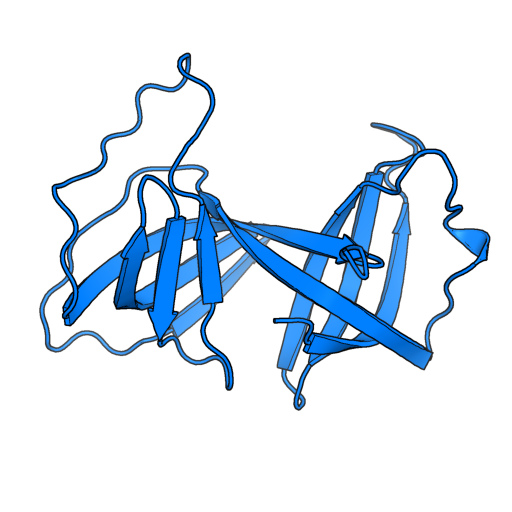LEU A C 1
ATOM 809 O O . LEU A 1 104 ? 0.696 -8.201 7.227 1.00 94.19 104 LEU A O 1
ATOM 813 N N . PRO A 1 105 ? 1.973 -8.913 5.510 1.00 91.50 105 PRO A N 1
ATOM 814 C CA . PRO A 1 105 ? 2.982 -9.553 6.355 1.00 91.50 105 PRO A CA 1
ATOM 815 C C . PRO A 1 105 ? 3.930 -8.549 7.036 1.00 91.50 105 PRO A C 1
ATOM 817 O O . PRO A 1 105 ? 4.721 -8.937 7.891 1.00 91.50 105 PRO A O 1
ATOM 820 N N . PHE A 1 106 ? 3.822 -7.264 6.700 1.00 92.94 106 PHE A N 1
ATOM 821 C CA . PHE A 1 106 ? 4.598 -6.160 7.257 1.00 92.94 106 PHE A CA 1
ATOM 822 C C . PHE A 1 106 ? 3.681 -5.074 7.842 1.00 92.94 106 PHE A C 1
ATOM 824 O O . PHE A 1 106 ? 2.471 -5.053 7.600 1.00 92.94 106 PHE A O 1
ATOM 831 N N . LEU A 1 107 ? 4.261 -4.169 8.638 1.00 95.62 107 LEU A N 1
ATOM 832 C CA . LEU A 1 107 ? 3.553 -2.985 9.126 1.00 95.62 107 LEU A CA 1
ATOM 833 C C . LEU A 1 107 ? 3.418 -1.980 7.987 1.00 95.62 107 LEU A C 1
ATOM 835 O O . LEU A 1 107 ? 4.421 -1.571 7.410 1.00 95.62 107 LEU A O 1
ATOM 839 N N . LEU A 1 108 ? 2.184 -1.590 7.677 1.00 96.75 108 LEU A N 1
ATOM 840 C CA . LEU A 1 108 ? 1.917 -0.584 6.660 1.00 96.75 108 LEU A CA 1
ATOM 841 C C . LEU A 1 108 ? 2.039 0.800 7.284 1.00 96.75 108 LEU A C 1
ATOM 843 O O . LEU A 1 108 ? 1.298 1.124 8.214 1.00 96.75 108 LEU A O 1
ATOM 847 N N . GLU A 1 109 ? 2.939 1.613 6.753 1.00 96.88 109 GLU A N 1
ATOM 848 C CA . GLU A 1 109 ? 2.974 3.031 7.070 1.00 96.88 109 GLU A CA 1
ATOM 849 C C . GLU A 1 109 ? 1.801 3.751 6.402 1.00 96.88 109 GLU A C 1
ATOM 851 O O . GLU A 1 109 ? 1.467 3.489 5.245 1.00 96.88 109 GLU A O 1
ATOM 856 N N . VAL A 1 110 ? 1.149 4.646 7.139 1.00 96.31 110 VAL A N 1
ATOM 857 C CA . VAL A 1 110 ? 0.085 5.500 6.616 1.00 96.31 110 VAL A CA 1
ATOM 858 C C . VAL A 1 110 ? 0.405 6.944 6.959 1.00 96.31 110 VAL A C 1
ATOM 860 O O . VAL A 1 110 ? 0.497 7.300 8.135 1.00 96.31 110 VAL A O 1
ATOM 863 N N . ASN A 1 111 ? 0.519 7.770 5.924 1.00 94.44 111 ASN A N 1
ATOM 864 C CA . ASN A 1 111 ? 0.594 9.214 6.049 1.00 94.44 111 ASN A CA 1
ATOM 865 C C . ASN A 1 111 ? -0.832 9.784 6.102 1.00 94.44 111 ASN A C 1
ATOM 867 O O . ASN A 1 111 ? -1.623 9.639 5.160 1.00 94.44 111 ASN A O 1
ATOM 871 N N . LEU A 1 112 ? -1.172 10.377 7.244 1.00 89.12 112 LEU A N 1
ATOM 872 C CA . LEU A 1 112 ? -2.470 10.976 7.529 1.00 89.12 112 LEU A CA 1
ATOM 873 C C . LEU A 1 112 ? -2.580 12.418 7.031 1.00 89.12 112 LEU A C 1
ATOM 875 O O . LEU A 1 112 ? -3.711 12.891 6.835 1.00 89.12 112 LEU A O 1
ATOM 879 N N . ASP A 1 113 ? -1.443 13.088 6.823 1.00 81.50 113 ASP A N 1
ATOM 880 C CA . ASP A 1 113 ? -1.409 14.459 6.341 1.00 81.50 113 ASP A CA 1
ATOM 881 C C . ASP A 1 113 ? -1.819 14.501 4.870 1.00 81.50 113 ASP A C 1
ATOM 883 O O . ASP A 1 113 ? -1.307 13.792 4.000 1.00 81.50 113 ASP A O 1
ATOM 887 N N . ILE A 1 114 ? -2.791 15.357 4.601 1.00 66.69 114 ILE A N 1
ATOM 888 C CA . ILE A 1 114 ? -3.207 15.718 3.258 1.00 66.69 114 ILE A CA 1
ATOM 889 C C . ILE A 1 114 ? -3.125 17.230 3.239 1.00 66.69 114 ILE A C 1
ATOM 891 O O . ILE A 1 114 ? -3.654 17.871 4.145 1.00 66.69 114 ILE A O 1
ATOM 895 N N . SER A 1 115 ? -2.509 17.775 2.183 1.00 58.03 115 SER A N 1
ATOM 896 C CA . SER A 1 115 ? -2.358 19.214 1.943 1.00 58.03 115 SER A CA 1
ATOM 897 C C . SER A 1 115 ? -3.477 20.052 2.587 1.00 58.03 115 SER A C 1
ATOM 899 O O . SER A 1 115 ? -4.655 19.749 2.357 1.00 58.03 115 SER A O 1
ATOM 901 N N . PRO A 1 116 ? -3.148 21.157 3.287 1.00 54.72 116 PRO A N 1
ATOM 902 C CA . PRO A 1 116 ? -4.032 21.902 4.204 1.00 54.72 116 PRO A CA 1
ATOM 903 C C . PRO A 1 116 ? -5.326 22.473 3.589 1.00 54.72 116 PRO A C 1
ATOM 905 O O . PRO A 1 116 ? -6.130 23.111 4.268 1.00 54.72 116 PRO A O 1
ATOM 908 N N . HIS A 1 117 ? -5.543 22.266 2.294 1.00 54.62 117 HIS A N 1
ATOM 909 C CA . HIS A 1 117 ? -6.720 22.679 1.544 1.00 54.62 117 HIS A CA 1
ATOM 910 C C . HIS A 1 117 ? -7.836 21.621 1.500 1.00 54.62 117 HIS A C 1
ATOM 912 O O . HIS A 1 117 ? -8.953 21.959 1.099 1.00 54.62 117 HIS A O 1
ATOM 918 N N . MET A 1 118 ? -7.589 20.372 1.918 1.00 60.47 118 MET A N 1
ATOM 919 C CA . MET A 1 118 ? -8.622 19.330 1.949 1.00 60.47 118 MET A CA 1
ATOM 920 C C . MET A 1 118 ? -9.241 19.187 3.348 1.00 60.47 118 MET A C 1
ATOM 922 O O . MET A 1 118 ? -8.564 18.888 4.326 1.00 60.47 118 MET A O 1
ATOM 926 N N . LYS A 1 119 ? -10.559 19.403 3.449 1.00 61.50 119 LYS A N 1
ATOM 927 C CA . LYS A 1 119 ? -11.333 19.305 4.700 1.00 61.50 119 LYS A CA 1
ATOM 928 C C . LYS A 1 119 ? -11.689 17.851 5.029 1.00 61.50 119 LYS A C 1
ATOM 930 O O . LYS A 1 119 ? -12.867 17.501 5.017 1.00 61.50 119 LYS A O 1
ATOM 935 N N . TYR A 1 120 ? -10.700 17.016 5.309 1.00 70.25 120 TYR A N 1
ATOM 936 C CA . TYR A 1 120 ? -10.959 15.664 5.805 1.00 70.25 120 TYR A CA 1
ATOM 937 C C . TYR A 1 120 ? -10.783 15.603 7.313 1.00 70.25 120 TYR A C 1
ATOM 939 O O . TYR A 1 120 ? -9.809 16.121 7.860 1.00 70.25 120 TYR A O 1
ATOM 947 N N . SER A 1 121 ? -11.722 14.950 7.984 1.00 74.06 121 SER A N 1
ATOM 948 C CA . SER A 1 121 ? -11.673 14.744 9.424 1.00 74.06 121 SER A CA 1
ATOM 949 C C . SER A 1 121 ? -10.663 13.651 9.775 1.00 74.06 121 SER A C 1
ATOM 951 O O . SER A 1 121 ? -10.546 12.635 9.082 1.00 74.06 121 SER A O 1
ATOM 953 N N . ILE A 1 122 ? -9.899 13.886 10.839 1.00 83.06 122 ILE A N 1
ATOM 954 C CA . ILE A 1 122 ? -9.044 12.886 11.476 1.00 83.06 122 ILE A CA 1
ATOM 955 C C . ILE A 1 122 ? -9.460 12.874 12.953 1.00 83.06 122 ILE A C 1
ATOM 957 O O . ILE A 1 122 ? -9.335 13.908 13.614 1.00 83.06 122 ILE A O 1
ATOM 961 N N . PRO A 1 123 ? -10.028 11.769 13.466 1.00 86.25 123 PRO A N 1
ATOM 962 C CA . PRO A 1 123 ? -10.291 11.631 14.891 1.00 86.25 123 PRO A CA 1
ATOM 963 C C . PRO A 1 123 ? -8.968 11.541 15.662 1.00 86.25 123 PRO A C 1
ATOM 965 O O . PRO A 1 123 ? -7.909 11.327 15.081 1.00 86.25 123 PRO A O 1
ATOM 968 N N . GLU A 1 124 ? -9.011 11.674 16.984 1.00 91.12 124 GLU A N 1
ATOM 969 C CA . GLU A 1 124 ? -7.827 11.418 17.807 1.00 91.12 124 GLU A CA 1
ATOM 970 C C . GLU A 1 124 ? -7.459 9.925 17.732 1.00 91.12 124 GLU A C 1
ATOM 972 O O . GLU A 1 124 ? -8.215 9.075 18.201 1.00 91.12 124 GLU A O 1
ATOM 977 N N . ILE A 1 125 ? -6.321 9.604 17.108 1.00 93.00 125 ILE A N 1
ATOM 978 C CA . ILE A 1 125 ? -5.847 8.228 16.904 1.00 93.00 125 ILE A CA 1
ATOM 979 C C . ILE A 1 125 ? -4.841 7.859 17.992 1.00 93.00 125 ILE A C 1
ATOM 981 O O . ILE A 1 125 ? -3.881 8.586 18.247 1.00 93.00 125 ILE A O 1
ATOM 985 N N . GLN A 1 126 ? -5.026 6.685 18.591 1.00 95.69 126 GLN A N 1
ATOM 986 C CA . GLN A 1 126 ? -4.141 6.137 19.615 1.00 95.69 126 GLN A CA 1
ATOM 987 C C . GLN A 1 126 ? -3.670 4.724 19.252 1.00 95.69 12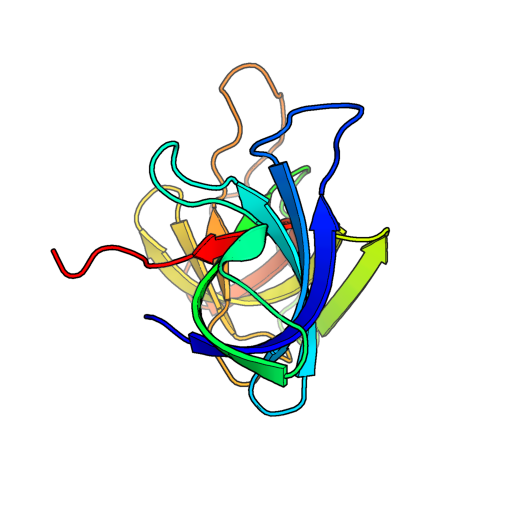6 GLN A C 1
ATOM 989 O O . GLN A 1 126 ? -4.327 3.987 18.512 1.00 95.69 126 GLN A O 1
ATOM 994 N N . VAL A 1 127 ? -2.525 4.321 19.809 1.00 97.19 127 VAL A N 1
ATOM 995 C CA . VAL A 1 127 ? -2.034 2.939 19.699 1.00 97.19 127 VAL A CA 1
ATOM 996 C C . VAL A 1 127 ? -3.087 1.971 20.248 1.00 97.19 127 VAL A C 1
ATOM 998 O O . VAL A 1 127 ? -3.658 2.191 21.312 1.00 97.19 127 VAL A O 1
ATOM 1001 N N . GLY A 1 128 ? -3.338 0.892 19.510 1.00 96.50 128 GLY A N 1
ATOM 1002 C CA . GLY A 1 128 ? -4.369 -0.102 19.798 1.00 96.50 128 GLY A CA 1
ATOM 1003 C C . GLY A 1 128 ? -5.713 0.174 19.124 1.00 96.50 128 GLY A C 1
ATOM 1004 O O . GLY A 1 128 ? -6.510 -0.754 19.005 1.00 96.50 128 GLY A O 1
ATOM 1005 N N . ASN A 1 129 ? -5.967 1.392 18.629 1.00 96.81 129 ASN A N 1
ATOM 1006 C CA . ASN A 1 129 ? -7.185 1.666 17.866 1.00 96.81 129 ASN A CA 1
ATOM 1007 C C . ASN A 1 129 ? -7.239 0.813 16.596 1.00 96.81 129 ASN A C 1
ATOM 1009 O O . ASN A 1 129 ? -6.232 0.618 15.913 1.00 96.81 129 ASN A O 1
ATOM 1013 N N . GLN A 1 130 ? -8.441 0.354 16.259 1.00 97.75 130 GLN A N 1
ATOM 1014 C CA . GLN A 1 130 ? -8.733 -0.160 14.930 1.00 97.75 130 GLN A CA 1
ATOM 1015 C C . GLN A 1 130 ? -9.255 0.978 14.080 1.00 97.75 130 GLN A C 1
ATOM 1017 O O . GLN A 1 130 ? -10.147 1.704 14.514 1.00 97.75 130 GLN A O 1
ATOM 1022 N N . ILE A 1 131 ? -8.702 1.139 12.884 1.00 97.19 131 ILE A N 1
ATOM 1023 C CA . ILE A 1 131 ? -9.119 2.207 11.983 1.00 97.19 131 ILE A CA 1
ATOM 1024 C C . ILE A 1 131 ? -9.433 1.679 10.593 1.00 97.19 131 ILE A C 1
ATOM 1026 O O . ILE A 1 131 ? -8.893 0.659 10.160 1.00 97.19 131 ILE A O 1
ATOM 1030 N N . PHE A 1 132 ? -10.289 2.418 9.898 1.00 97.06 132 PHE A N 1
ATOM 1031 C CA . PHE A 1 132 ? -10.490 2.358 8.461 1.00 97.06 132 PHE A CA 1
ATOM 1032 C C . PHE A 1 132 ? -9.907 3.617 7.826 1.00 97.06 132 PHE A C 1
ATOM 1034 O O . PHE A 1 132 ? -10.184 4.730 8.286 1.00 97.06 132 PHE A O 1
ATOM 1041 N N . VAL A 1 133 ? -9.133 3.432 6.762 1.00 95.75 133 VAL A N 1
ATOM 1042 C CA . VAL A 1 133 ? -8.556 4.517 5.970 1.00 95.75 133 VAL A CA 1
ATOM 1043 C C . VAL A 1 133 ? -8.531 4.130 4.494 1.00 95.75 133 VAL A C 1
ATOM 1045 O O . VAL A 1 133 ? -8.183 3.003 4.142 1.00 95.75 133 VAL A O 1
ATOM 1048 N N . SER A 1 134 ? -8.893 5.071 3.625 1.00 95.56 134 SER A N 1
ATOM 1049 C CA . SER A 1 134 ? -8.724 4.953 2.176 1.00 95.56 134 SER A CA 1
ATOM 1050 C C . SER A 1 134 ? -7.596 5.860 1.698 1.00 95.56 134 SER A C 1
ATOM 1052 O O . SER A 1 134 ? -7.493 7.008 2.149 1.00 95.56 134 SER A O 1
ATOM 1054 N N . GLY A 1 135 ? -6.787 5.392 0.756 1.00 95.06 135 GLY A N 1
ATOM 1055 C CA . GLY A 1 135 ? -5.652 6.158 0.256 1.00 95.06 135 GLY A CA 1
ATOM 1056 C C . GLY A 1 135 ? -5.046 5.609 -1.024 1.00 95.06 135 GLY A C 1
ATOM 1057 O O . GLY A 1 135 ? -5.523 4.622 -1.583 1.00 95.06 135 GLY A O 1
ATOM 1058 N N . VAL A 1 136 ? -3.984 6.264 -1.475 1.00 95.94 136 VAL A N 1
ATOM 1059 C CA . VAL A 1 136 ? -3.128 5.812 -2.571 1.00 95.94 136 VAL A CA 1
ATOM 1060 C C . VAL A 1 136 ? -1.913 5.117 -1.974 1.00 95.94 136 VAL A C 1
ATOM 1062 O O . VAL A 1 136 ? -1.237 5.674 -1.114 1.00 95.94 136 VAL A O 1
ATOM 1065 N N . MET A 1 137 ? -1.652 3.892 -2.417 1.00 97.38 137 MET A N 1
ATOM 1066 C CA . MET A 1 137 ? -0.426 3.175 -2.107 1.00 97.38 137 MET A CA 1
ATOM 1067 C C . MET A 1 137 ? 0.705 3.791 -2.922 1.00 97.38 137 MET A C 1
ATOM 1069 O O . MET A 1 137 ? 0.657 3.790 -4.153 1.00 97.38 137 MET A O 1
ATOM 1073 N N . CYS A 1 138 ? 1.699 4.320 -2.232 1.00 95.81 138 CYS A N 1
ATOM 1074 C CA . CYS A 1 138 ? 2.891 4.919 -2.800 1.00 95.81 138 CYS A CA 1
ATOM 1075 C C . CYS A 1 138 ? 4.097 4.025 -2.532 1.00 95.81 138 CYS A C 1
ATOM 1077 O O . CYS A 1 138 ? 4.095 3.189 -1.623 1.00 95.81 138 CYS A O 1
ATOM 1079 N N . MET A 1 139 ? 5.116 4.198 -3.358 1.00 93.69 139 MET A N 1
ATOM 1080 C CA . MET A 1 139 ? 6.381 3.514 -3.215 1.00 93.69 139 MET A CA 1
ATOM 1081 C C . MET A 1 139 ? 7.515 4.450 -3.609 1.00 93.69 139 MET A C 1
ATOM 1083 O O . MET A 1 139 ? 7.500 5.000 -4.712 1.00 93.69 139 MET A O 1
ATOM 1087 N N . ASP A 1 140 ? 8.494 4.565 -2.721 1.00 90.94 140 ASP A N 1
ATOM 1088 C CA . ASP A 1 140 ? 9.727 5.301 -2.975 1.00 90.94 140 ASP A CA 1
ATOM 1089 C C . ASP A 1 140 ? 10.807 4.293 -3.384 1.00 90.94 140 ASP A C 1
ATOM 1091 O O . ASP A 1 140 ? 11.095 3.334 -2.659 1.00 90.94 140 ASP A O 1
ATOM 1095 N N . LEU A 1 141 ? 11.339 4.476 -4.595 1.00 84.19 141 LEU A N 1
ATOM 1096 C CA . LEU A 1 141 ? 12.406 3.654 -5.161 1.00 84.19 141 LEU A CA 1
ATOM 1097 C C . LEU A 1 141 ? 13.751 4.210 -4.701 1.00 84.19 141 LEU A C 1
ATOM 1099 O O . LEU A 1 141 ? 14.034 5.379 -4.939 1.00 84.19 141 LEU A O 1
ATOM 1103 N N . ASP A 1 142 ? 14.561 3.366 -4.063 1.00 71.19 142 ASP A N 1
ATOM 1104 C CA . ASP A 1 142 ? 15.797 3.764 -3.379 1.00 71.19 142 ASP A CA 1
ATOM 1105 C C . ASP A 1 142 ? 15.554 4.813 -2.278 1.00 71.19 142 ASP A C 1
ATOM 1107 O O . ASP A 1 142 ? 16.028 5.946 -2.387 1.00 71.19 142 ASP A O 1
ATOM 1111 N N . PRO A 1 143 ? 14.821 4.460 -1.200 1.00 59.75 143 PRO A N 1
ATOM 1112 C CA . PRO A 1 143 ? 14.816 5.296 -0.006 1.00 59.75 143 PRO A CA 1
ATOM 1113 C C . PRO A 1 143 ? 16.274 5.416 0.440 1.00 59.75 143 PRO A C 1
ATOM 1115 O O . PRO A 1 143 ? 16.913 4.390 0.678 1.00 59.75 143 PRO A O 1
ATOM 1118 N N . GLU A 1 144 ? 16.823 6.631 0.417 1.00 54.78 144 GLU A N 1
ATOM 1119 C CA . GLU A 1 144 ? 18.257 6.874 0.579 1.00 54.78 144 GLU A CA 1
ATOM 1120 C C . GLU A 1 144 ? 18.854 6.014 1.711 1.00 54.78 144 GLU A C 1
ATOM 1122 O O . GLU A 1 144 ? 18.315 5.933 2.819 1.00 54.78 144 GLU A O 1
ATOM 1127 N N . GLU A 1 145 ? 19.997 5.374 1.429 1.00 47.50 145 GLU A N 1
ATOM 1128 C CA . GLU A 1 145 ? 20.994 5.146 2.472 1.00 47.50 145 GLU A CA 1
ATOM 1129 C C . GLU A 1 145 ? 21.379 6.543 2.990 1.00 47.50 145 GLU A C 1
ATOM 1131 O O . GLU A 1 145 ? 22.215 7.202 2.376 1.00 47.50 145 GLU A O 1
ATOM 1136 N N . GLU A 1 146 ? 20.701 7.040 4.033 1.00 39.19 146 GLU A N 1
ATOM 1137 C CA . GLU A 1 146 ? 21.103 8.276 4.735 1.00 39.19 146 GLU A CA 1
ATOM 1138 C C . GLU A 1 146 ? 22.601 8.274 5.094 1.00 39.19 146 GLU A C 1
ATOM 1140 O O . GLU A 1 146 ? 23.104 7.246 5.617 1.00 39.19 146 GLU A O 1
#

pLDDT: mean 89.0, std 11.89, range [39.19, 98.19]